Protein AF-A0A7Y2Q337-F1 (afdb_monomer)

pLDDT: mean 72.64, std 10.07, range [42.0, 89.38]

Sequence (115 aa):
APAAAVPREVAQLAVDDEPEEAAPALTATLVPPREGEVLPAGDVERSFEPDDDSDDEPEAEASVDAPVPPVVAPPLPVVRSRDDGVQRYGEAVVRQVLGATFVREEPYEPPTRFS

Mean predicted aligned error: 22.96 Å

Radius of gyration: 38.53 Å; Cα contacts (8 Å, |Δi|>4): 10; chains: 1; bounding box: 71×74×102 Å

Solvent-accessible surface area (backbone atoms only — not comparable to full-atom values): 8878 Å² total; per-residue (Å²): 140,84,81,84,84,80,79,79,82,76,85,70,77,86,78,84,80,77,75,82,85,75,77,83,75,87,74,81,76,77,74,78,84,58,91,86,66,77,76,57,76,89,78,51,86,74,94,67,83,85,72,91,77,72,87,79,65,77,79,71,76,71,77,74,91,64,86,76,79,84,81,82,73,79,81,75,81,81,82,71,72,54,96,82,76,61,78,64,80,61,48,72,56,52,31,56,77,68,69,54,77,87,82,79,82,79,81,86,76,76,81,82,73,87,127

Organism: NCBI:txid179095

Secondary structure (DSSP, 8-state):
---PPPPPP--------------------PPPPPTTPPPPGGGS--SSPPPTTTTSS--------PPPPP--PPPPP--PPPTT----TTHHHHHHHTT-----PPPPPPP----

Foldseek 3Di:
DDDDDDDDDDPDPDDPPDDDDDDDDPDPDDDPDDVPDDDPPVVDDDPDDDDPPPPPDDPPPPPPPDDDPDDDDDDDDDDDDDPVPDPPPCVVVVCVVVVNDCDDDDP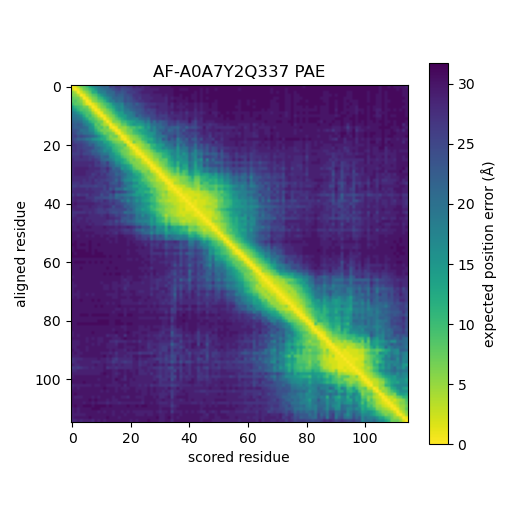DDDDPDDD

Stru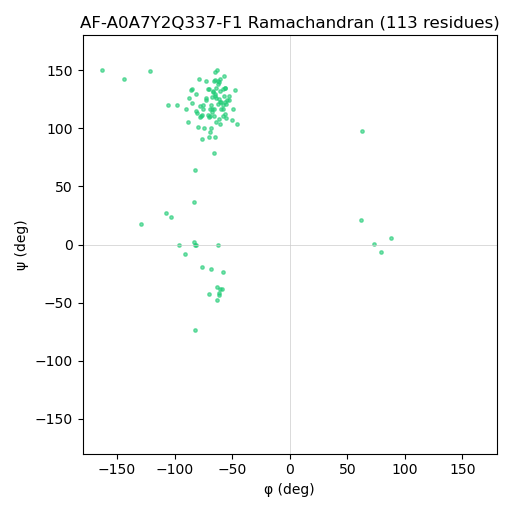cture (mmCIF, N/CA/C/O backbone):
data_AF-A0A7Y2Q337-F1
#
_entry.id   AF-A0A7Y2Q337-F1
#
loop_
_atom_site.group_PDB
_atom_site.id
_atom_site.type_symbol
_atom_site.label_atom_id
_atom_site.label_alt_id
_atom_site.label_comp_id
_atom_site.label_asym_id
_atom_site.label_entity_id
_atom_site.label_seq_id
_atom_site.pdbx_PDB_ins_code
_atom_site.Cartn_x
_atom_site.Cartn_y
_atom_site.Cartn_z
_atom_site.occupancy
_atom_site.B_iso_or_equiv
_atom_site.auth_seq_id
_atom_site.auth_comp_id
_atom_site.auth_asym_id
_atom_site.auth_atom_id
_atom_site.pdbx_PDB_model_num
ATOM 1 N N . ALA A 1 1 ? 44.883 -52.121 57.303 1.00 42.00 1 ALA A N 1
ATOM 2 C CA . ALA A 1 1 ? 43.987 -52.279 56.141 1.00 42.00 1 ALA A CA 1
ATOM 3 C C . ALA A 1 1 ? 44.771 -51.951 54.875 1.00 42.00 1 ALA A C 1
ATOM 5 O O . ALA A 1 1 ? 45.337 -50.862 54.854 1.00 42.00 1 ALA A O 1
ATOM 6 N N . PRO A 1 2 ? 44.880 -52.853 53.881 1.00 44.16 2 PRO A N 1
ATOM 7 C CA . PRO A 1 2 ? 45.506 -52.500 52.611 1.00 44.16 2 PRO A CA 1
ATOM 8 C C . PRO A 1 2 ? 44.600 -52.675 51.379 1.00 44.16 2 PRO A C 1
ATOM 10 O O . PRO A 1 2 ? 43.780 -53.584 51.309 1.00 44.16 2 PRO A O 1
ATOM 13 N N . ALA A 1 3 ? 44.887 -51.794 50.417 1.00 47.28 3 ALA A N 1
ATOM 14 C CA . ALA A 1 3 ? 44.750 -51.898 48.964 1.00 47.28 3 ALA A CA 1
ATOM 15 C C . ALA A 1 3 ? 43.344 -52.078 48.365 1.00 47.28 3 ALA A C 1
ATOM 17 O O . ALA A 1 3 ? 42.830 -53.182 48.205 1.00 47.28 3 ALA A O 1
ATOM 18 N N . ALA A 1 4 ? 42.782 -50.948 47.928 1.00 54.50 4 ALA A N 1
ATOM 19 C CA . ALA A 1 4 ? 41.700 -50.891 46.956 1.00 54.50 4 ALA A CA 1
ATOM 20 C C . ALA A 1 4 ? 42.155 -51.477 45.605 1.00 54.50 4 ALA A C 1
ATOM 22 O O . ALA A 1 4 ? 43.275 -51.237 45.154 1.00 54.50 4 ALA A O 1
ATOM 23 N N . ALA A 1 5 ? 41.272 -52.252 44.977 1.00 58.97 5 ALA A N 1
ATOM 24 C CA . ALA A 1 5 ? 41.473 -52.847 43.665 1.00 58.97 5 ALA A CA 1
ATOM 25 C C . ALA A 1 5 ? 41.579 -51.763 42.579 1.00 58.97 5 ALA A C 1
ATOM 27 O O . ALA A 1 5 ? 40.709 -50.901 42.476 1.00 58.97 5 ALA A O 1
ATOM 28 N N . VAL A 1 6 ? 42.624 -51.831 41.753 1.00 59.66 6 VAL A N 1
ATOM 29 C CA . VAL A 1 6 ? 42.745 -51.056 40.509 1.00 59.66 6 VAL A CA 1
ATOM 30 C C . VAL A 1 6 ? 41.833 -51.695 39.455 1.00 59.66 6 VAL A C 1
ATOM 32 O O . VAL A 1 6 ? 42.061 -52.858 39.104 1.00 59.66 6 VAL A O 1
ATOM 35 N N . PRO A 1 7 ? 40.791 -51.011 38.951 1.00 58.03 7 PRO A N 1
ATOM 36 C CA . PRO A 1 7 ? 40.020 -51.540 37.838 1.00 58.03 7 PRO A CA 1
ATOM 37 C C . PRO A 1 7 ? 40.859 -51.471 36.556 1.00 58.03 7 PRO A C 1
ATOM 39 O O . PRO A 1 7 ? 41.507 -50.468 36.271 1.00 58.03 7 PRO A O 1
ATOM 42 N N . ARG A 1 8 ? 40.853 -52.576 35.800 1.00 60.88 8 ARG A N 1
ATOM 43 C CA . ARG A 1 8 ? 41.466 -52.695 34.471 1.00 60.88 8 ARG A CA 1
ATOM 44 C C . ARG A 1 8 ? 40.922 -51.603 33.551 1.00 60.88 8 ARG A C 1
ATOM 46 O O . ARG A 1 8 ? 39.710 -51.531 33.355 1.00 60.88 8 ARG A O 1
ATOM 53 N N . GLU A 1 9 ? 41.821 -50.814 32.969 1.00 62.97 9 GLU A N 1
ATOM 54 C CA . GLU A 1 9 ? 41.495 -49.879 31.897 1.00 62.97 9 GLU A CA 1
ATOM 55 C C . GLU A 1 9 ? 40.887 -50.654 30.727 1.00 62.97 9 GLU A C 1
ATOM 57 O O . GLU A 1 9 ? 41.500 -51.549 30.140 1.00 62.97 9 GLU A O 1
ATOM 62 N N . VAL A 1 10 ? 39.627 -50.351 30.436 1.00 63.16 10 VAL A N 1
ATOM 63 C CA . VAL A 1 10 ? 38.946 -50.836 29.245 1.00 63.16 10 VAL A CA 1
ATOM 64 C C . VAL A 1 10 ? 39.592 -50.090 28.083 1.00 63.16 10 VAL A C 1
ATOM 66 O O . VAL A 1 10 ? 39.451 -48.875 27.997 1.00 63.16 10 VAL A O 1
ATOM 69 N N . ALA A 1 11 ? 40.337 -50.789 27.227 1.00 65.44 11 ALA A N 1
ATOM 70 C CA . ALA A 1 11 ? 40.866 -50.214 25.995 1.00 65.44 11 ALA A CA 1
ATOM 71 C C . ALA A 1 11 ? 39.681 -49.866 25.080 1.00 65.44 11 ALA A C 1
ATOM 73 O O . ALA A 1 11 ? 39.145 -50.721 24.374 1.00 65.44 11 ALA A O 1
ATOM 74 N N . GLN A 1 12 ? 39.214 -48.624 25.181 1.00 66.69 12 GLN A N 1
ATOM 75 C CA . GLN A 1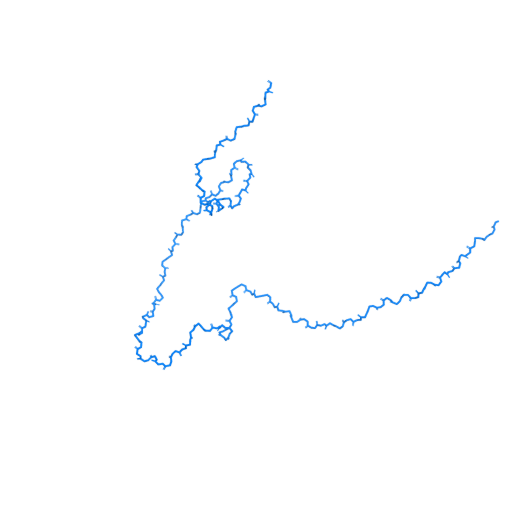 12 ? 38.182 -48.063 24.324 1.00 66.69 12 GLN A CA 1
ATOM 76 C C . GLN A 1 12 ? 38.817 -47.819 22.950 1.00 66.69 12 GLN A C 1
ATOM 78 O O . GLN A 1 12 ? 39.893 -47.234 22.856 1.00 66.69 12 GLN A O 1
ATOM 83 N N . LEU A 1 13 ? 38.194 -48.372 21.908 1.00 62.75 13 LEU A N 1
ATOM 84 C CA . LEU A 1 13 ? 38.635 -48.303 20.512 1.00 62.75 13 LEU A CA 1
ATOM 85 C C . LEU A 1 13 ? 38.991 -46.855 20.137 1.00 62.75 13 LEU A C 1
ATOM 87 O O . LEU A 1 13 ? 38.221 -45.951 20.448 1.00 62.75 13 LEU A O 1
ATOM 91 N N . ALA A 1 14 ? 40.141 -46.640 19.489 1.00 70.62 14 ALA A N 1
ATOM 92 C CA . ALA A 1 14 ? 40.548 -45.315 19.027 1.00 70.62 14 ALA A CA 1
ATOM 93 C C . ALA A 1 14 ? 39.511 -44.793 18.020 1.00 70.62 14 ALA A C 1
ATOM 95 O O . ALA A 1 14 ? 39.387 -45.334 16.922 1.00 70.62 14 ALA A O 1
ATOM 96 N N . VAL A 1 15 ? 38.725 -43.800 18.435 1.00 72.25 15 VAL A N 1
ATOM 97 C CA . VAL A 1 15 ? 37.797 -43.079 17.564 1.00 72.25 15 VAL A CA 1
ATOM 98 C C . VAL A 1 15 ? 38.643 -42.103 16.751 1.00 72.25 15 VAL A C 1
ATOM 100 O O . VAL A 1 15 ? 39.243 -41.192 17.314 1.00 72.25 15 VAL A O 1
ATOM 103 N N . ASP A 1 16 ? 38.759 -42.364 15.452 1.00 73.19 16 ASP A N 1
ATOM 104 C CA . ASP A 1 16 ? 39.350 -41.437 14.491 1.00 73.19 16 ASP A CA 1
ATOM 105 C C . ASP A 1 16 ? 38.287 -40.384 14.146 1.00 73.19 16 ASP A C 1
ATOM 107 O O . ASP A 1 16 ? 37.318 -40.673 13.445 1.00 73.19 16 ASP A O 1
ATOM 111 N N . ASP A 1 17 ? 38.422 -39.209 14.762 1.00 71.31 17 ASP A N 1
ATOM 112 C CA . ASP A 1 17 ? 37.497 -38.069 14.694 1.00 71.31 17 ASP A CA 1
ATOM 113 C C . ASP A 1 17 ? 38.034 -36.967 13.752 1.00 71.31 17 ASP A C 1
ATOM 115 O O . ASP A 1 17 ? 37.694 -35.795 13.919 1.00 71.31 17 ASP A O 1
ATOM 119 N N . GLU A 1 18 ? 38.911 -37.280 12.786 1.00 75.44 18 GLU A N 1
ATOM 120 C CA . GLU A 1 18 ? 39.385 -36.265 11.835 1.00 75.44 18 GLU A CA 1
ATOM 121 C C . GLU A 1 18 ? 38.340 -36.046 10.720 1.00 75.44 18 GLU A C 1
ATOM 123 O O . GLU A 1 18 ? 38.072 -36.957 9.931 1.00 75.44 18 GLU A O 1
ATOM 128 N N . PRO A 1 19 ? 37.689 -34.868 10.635 1.00 72.38 19 PRO A N 1
ATOM 129 C CA . PRO A 1 19 ? 36.750 -34.608 9.554 1.00 72.38 19 PRO A CA 1
ATOM 130 C C . PRO A 1 19 ? 37.514 -34.455 8.232 1.00 72.38 19 PRO A C 1
ATOM 132 O O . PRO A 1 19 ? 38.501 -33.727 8.166 1.00 72.38 19 PRO A O 1
ATOM 135 N N . GLU A 1 20 ? 37.036 -35.101 7.165 1.00 73.38 20 GLU A N 1
ATOM 136 C CA . GLU A 1 20 ? 37.599 -34.944 5.818 1.00 73.38 20 GLU A CA 1
ATOM 137 C C . GLU A 1 20 ? 37.604 -33.461 5.410 1.00 73.38 20 GLU A C 1
ATOM 139 O O . GLU A 1 20 ? 36.558 -32.804 5.395 1.00 73.38 20 GLU A O 1
ATOM 144 N N . GLU A 1 21 ? 38.786 -32.914 5.110 1.00 68.56 21 GLU A N 1
ATOM 145 C CA . GLU A 1 21 ? 38.943 -31.499 4.775 1.00 68.56 21 GLU A CA 1
ATOM 146 C C . GLU A 1 21 ? 38.303 -31.194 3.412 1.00 68.56 21 GLU A C 1
ATOM 148 O O . GLU A 1 21 ? 38.877 -31.418 2.343 1.00 68.56 21 GLU A O 1
ATOM 153 N N . ALA A 1 22 ? 37.068 -30.691 3.450 1.00 70.31 22 ALA A N 1
ATOM 154 C CA . ALA A 1 22 ? 36.336 -30.273 2.265 1.00 70.31 22 ALA A CA 1
ATOM 155 C C . ALA A 1 22 ? 37.029 -29.061 1.621 1.00 70.31 22 ALA A C 1
ATOM 157 O O . ALA A 1 22 ? 37.098 -27.980 2.209 1.00 70.31 22 ALA A O 1
ATOM 158 N N . ALA A 1 23 ? 37.517 -29.227 0.389 1.00 75.50 23 ALA A N 1
ATOM 159 C CA . ALA A 1 23 ? 38.101 -28.132 -0.377 1.00 75.50 23 ALA A CA 1
ATOM 160 C C . ALA A 1 23 ? 37.097 -26.964 -0.507 1.00 75.50 23 ALA A C 1
ATOM 162 O O . ALA A 1 23 ? 35.928 -27.198 -0.836 1.00 75.50 23 ALA A O 1
ATOM 163 N N . PRO A 1 24 ? 37.516 -25.702 -0.289 1.00 70.25 24 PRO A N 1
ATOM 164 C CA . PRO A 1 24 ? 36.605 -24.572 -0.379 1.00 70.25 24 PRO A CA 1
ATOM 165 C C . PRO A 1 24 ? 36.160 -24.379 -1.831 1.00 70.25 24 PRO A C 1
ATOM 167 O O . PRO A 1 24 ? 36.954 -24.034 -2.708 1.00 70.25 24 PRO A O 1
ATOM 170 N N . ALA A 1 25 ? 34.870 -24.585 -2.092 1.00 73.69 25 ALA A N 1
ATOM 171 C CA . ALA A 1 25 ? 34.268 -24.190 -3.355 1.00 73.69 25 ALA A CA 1
ATOM 172 C C . ALA A 1 25 ? 34.263 -22.656 -3.445 1.00 73.69 25 ALA A C 1
ATOM 174 O O . ALA A 1 25 ? 33.762 -21.974 -2.549 1.00 73.69 25 ALA A O 1
ATOM 175 N N . LEU A 1 26 ? 34.811 -22.104 -4.531 1.00 70.75 26 LEU A N 1
ATOM 176 C CA . LEU A 1 26 ? 34.738 -20.671 -4.813 1.00 70.75 26 LEU A CA 1
ATOM 177 C C . LEU A 1 26 ? 33.294 -20.313 -5.177 1.00 70.75 26 LEU A C 1
ATOM 179 O O . LEU A 1 26 ? 32.877 -20.418 -6.329 1.00 70.75 26 LEU A O 1
ATOM 183 N N . THR A 1 27 ? 32.511 -19.907 -4.184 1.00 69.38 27 THR A N 1
ATOM 184 C CA . THR A 1 27 ? 31.177 -19.355 -4.409 1.00 69.38 27 THR A CA 1
ATOM 185 C C . THR A 1 27 ? 31.316 -17.926 -4.919 1.00 69.38 27 THR A C 1
ATOM 187 O O . THR A 1 27 ? 31.736 -17.042 -4.172 1.00 69.38 27 THR A O 1
ATOM 190 N N . ALA A 1 28 ? 30.962 -17.690 -6.184 1.00 74.25 28 ALA A N 1
ATOM 191 C CA . ALA A 1 28 ? 30.792 -16.340 -6.704 1.00 74.25 28 ALA A CA 1
ATOM 192 C C . ALA A 1 28 ? 29.627 -15.676 -5.954 1.00 74.25 28 ALA A C 1
ATOM 194 O O . ALA A 1 28 ? 28.463 -16.026 -6.152 1.00 74.25 28 ALA A O 1
ATOM 195 N N . THR A 1 29 ? 29.937 -14.754 -5.047 1.00 70.31 29 THR A N 1
ATOM 196 C CA . THR A 1 29 ? 28.925 -13.981 -4.332 1.00 70.31 29 THR A CA 1
ATOM 197 C C . THR A 1 29 ? 28.335 -12.945 -5.280 1.00 70.31 29 THR A C 1
ATOM 199 O O . THR A 1 29 ? 28.928 -11.898 -5.535 1.00 70.31 29 THR A O 1
ATOM 202 N N . LEU A 1 30 ? 27.153 -13.243 -5.822 1.00 76.31 30 LEU A N 1
ATOM 203 C CA . LEU A 1 30 ? 26.347 -12.238 -6.506 1.00 76.31 30 LEU A CA 1
ATOM 204 C C . LEU A 1 30 ? 25.980 -11.147 -5.495 1.00 76.31 30 LEU A C 1
ATOM 206 O O . LEU A 1 30 ? 25.384 -11.418 -4.451 1.00 76.31 30 LEU A O 1
ATOM 210 N N . VAL A 1 31 ? 26.378 -9.913 -5.799 1.00 78.88 31 VAL A N 1
ATOM 211 C CA . VAL A 1 31 ? 25.960 -8.735 -5.039 1.00 78.88 31 VAL A CA 1
ATOM 212 C C . VAL A 1 31 ? 24.455 -8.551 -5.262 1.00 78.88 31 VAL A C 1
ATOM 214 O O . VAL A 1 31 ? 24.018 -8.598 -6.413 1.00 78.88 31 VAL A O 1
ATOM 217 N N . PRO A 1 32 ? 23.648 -8.362 -4.200 1.00 75.69 32 PRO A N 1
ATOM 218 C CA . PRO A 1 32 ? 22.232 -8.061 -4.356 1.00 75.69 32 PRO A CA 1
ATOM 219 C C . PRO A 1 32 ? 22.049 -6.808 -5.222 1.00 75.69 32 PRO A C 1
ATOM 221 O O . PRO A 1 32 ? 22.754 -5.821 -4.977 1.00 75.69 32 PRO A O 1
ATOM 224 N N . PRO A 1 33 ? 21.129 -6.825 -6.204 1.00 79.25 33 PRO A N 1
ATOM 225 C CA . PRO A 1 33 ? 20.896 -5.669 -7.060 1.00 79.25 33 PRO A CA 1
ATOM 226 C C . PRO A 1 33 ? 20.502 -4.473 -6.196 1.00 79.25 33 PRO A C 1
ATOM 228 O O . PRO A 1 33 ? 19.685 -4.599 -5.274 1.00 79.25 33 PRO A O 1
ATOM 231 N N . ARG A 1 34 ? 21.114 -3.318 -6.459 1.00 80.06 34 ARG A N 1
ATOM 232 C CA . ARG A 1 34 ? 20.768 -2.095 -5.731 1.00 80.06 34 ARG A CA 1
ATOM 233 C C . ARG A 1 34 ? 19.484 -1.517 -6.307 1.00 80.06 34 ARG A C 1
ATOM 235 O O . ARG A 1 34 ? 19.260 -1.532 -7.513 1.00 80.06 34 ARG A O 1
ATOM 242 N N . GLU A 1 35 ? 18.642 -0.981 -5.435 1.00 81.56 35 GLU A N 1
ATOM 243 C CA . GLU A 1 35 ? 17.421 -0.307 -5.863 1.00 81.56 35 GLU A CA 1
ATOM 244 C C . GLU A 1 35 ? 17.786 0.892 -6.759 1.00 81.56 35 GLU A C 1
ATOM 246 O O . GLU A 1 35 ? 18.578 1.751 -6.367 1.00 81.56 35 GLU A O 1
ATOM 251 N N . GLY A 1 36 ? 17.259 0.910 -7.989 1.00 83.19 36 GLY A N 1
ATOM 252 C CA . GLY A 1 36 ? 17.565 1.931 -9.001 1.00 83.19 36 GLY A CA 1
ATOM 253 C C . GLY A 1 36 ? 18.786 1.651 -9.888 1.00 83.19 36 GLY A C 1
ATOM 254 O O . GLY A 1 36 ? 19.156 2.510 -10.687 1.00 83.19 36 GLY A O 1
ATOM 255 N N . GLU A 1 37 ? 19.416 0.480 -9.781 1.00 87.81 37 GLU A N 1
ATOM 256 C CA . GLU A 1 37 ? 20.464 0.056 -10.711 1.00 87.81 37 GLU A CA 1
ATOM 257 C C . GLU A 1 37 ? 19.866 -0.226 -12.098 1.00 87.81 37 GLU A C 1
ATOM 259 O O . GLU A 1 37 ? 19.011 -1.095 -12.265 1.00 87.81 37 GLU A O 1
ATOM 264 N N . VAL A 1 38 ? 20.285 0.556 -13.094 1.00 86.44 38 VAL A N 1
ATOM 265 C CA . VAL A 1 38 ? 19.785 0.449 -14.469 1.00 86.44 38 VAL A CA 1
ATOM 266 C C . VAL A 1 38 ? 20.616 -0.587 -15.220 1.00 86.44 38 VAL A C 1
ATOM 268 O O . VAL A 1 38 ? 21.841 -0.475 -15.274 1.00 86.44 38 VAL A O 1
ATOM 271 N N . LEU A 1 39 ? 19.945 -1.580 -15.813 1.00 87.00 39 LEU A N 1
ATOM 272 C CA . LEU A 1 39 ? 20.588 -2.581 -16.665 1.00 87.00 39 LEU A CA 1
ATOM 273 C C . LEU A 1 39 ? 21.251 -1.910 -17.879 1.00 87.00 39 LEU A C 1
ATOM 275 O O . LEU A 1 39 ? 20.699 -0.951 -18.431 1.00 87.00 39 LEU A O 1
ATOM 279 N N . PRO A 1 40 ? 22.427 -2.388 -18.321 1.00 87.38 40 PRO A N 1
ATOM 280 C CA . PRO A 1 40 ? 23.048 -1.869 -19.529 1.00 87.38 40 PRO A CA 1
ATOM 281 C C . PRO A 1 40 ? 22.144 -2.148 -20.736 1.00 87.38 40 PRO A C 1
ATOM 283 O O . PRO A 1 40 ? 21.424 -3.140 -20.778 1.00 87.38 40 PRO A O 1
ATOM 286 N N . ALA A 1 41 ? 22.204 -1.284 -21.751 1.00 84.38 41 ALA A N 1
ATOM 287 C CA . ALA A 1 41 ? 21.275 -1.328 -22.885 1.00 84.38 41 ALA A CA 1
ATOM 288 C C . ALA A 1 41 ? 21.269 -2.661 -23.662 1.00 84.38 41 ALA A C 1
ATOM 290 O O . ALA A 1 41 ? 20.282 -2.970 -24.315 1.00 84.38 41 ALA A O 1
ATOM 291 N N . GLY A 1 42 ? 22.354 -3.442 -23.597 1.00 87.75 42 GLY A N 1
ATOM 292 C CA . GLY A 1 42 ? 22.430 -4.770 -24.217 1.00 87.75 42 GLY A CA 1
ATOM 293 C C . GLY A 1 42 ? 21.680 -5.870 -23.458 1.00 87.75 42 GLY A C 1
ATOM 294 O O . GLY A 1 42 ? 21.351 -6.885 -24.059 1.00 87.75 42 GLY A O 1
ATOM 295 N N . ASP A 1 43 ? 21.381 -5.652 -22.176 1.00 88.69 43 ASP A N 1
ATOM 296 C CA . ASP A 1 43 ? 20.683 -6.613 -21.312 1.00 88.69 43 ASP A CA 1
ATOM 297 C C . ASP A 1 43 ? 19.167 -6.335 -21.242 1.00 88.69 43 ASP A C 1
ATOM 299 O O . ASP A 1 43 ? 18.431 -7.043 -20.554 1.00 88.69 43 ASP A O 1
ATOM 303 N N . VAL A 1 44 ? 18.687 -5.299 -21.939 1.00 89.38 44 VAL A N 1
ATOM 304 C CA . VAL A 1 44 ? 17.268 -4.929 -22.016 1.00 89.38 44 VAL A CA 1
ATOM 305 C C . VAL A 1 44 ? 16.725 -5.322 -23.388 1.00 89.38 44 VAL A C 1
ATOM 307 O O . VAL A 1 44 ? 17.195 -4.827 -24.411 1.00 89.38 44 VAL A O 1
ATOM 310 N N . GLU A 1 45 ? 15.712 -6.193 -23.422 1.00 86.25 45 GLU A N 1
ATOM 311 C CA . GLU A 1 45 ? 15.010 -6.523 -24.667 1.00 86.25 45 GLU A CA 1
ATOM 312 C C . GLU A 1 45 ? 14.293 -5.295 -25.236 1.00 86.25 45 GLU A C 1
ATOM 314 O O . GLU A 1 45 ? 13.611 -4.547 -24.530 1.00 86.25 45 GLU A O 1
ATOM 319 N N . ARG A 1 46 ? 14.446 -5.093 -26.545 1.00 83.19 46 ARG A N 1
ATOM 320 C CA . ARG A 1 46 ? 13.826 -3.982 -27.263 1.00 83.19 46 ARG A CA 1
ATOM 321 C C . ARG A 1 46 ? 12.376 -4.326 -27.582 1.00 83.19 46 ARG A C 1
ATOM 323 O O . ARG A 1 46 ? 12.107 -5.366 -28.169 1.00 83.19 46 ARG A O 1
ATOM 330 N N . SER A 1 47 ? 11.454 -3.424 -27.257 1.00 84.25 47 SER A N 1
ATOM 331 C CA . SER A 1 47 ? 10.018 -3.659 -27.458 1.00 84.25 47 SER A CA 1
ATOM 332 C C . SER A 1 47 ? 9.577 -3.718 -28.926 1.00 84.25 47 SER A C 1
ATOM 334 O O . SER A 1 47 ? 8.512 -4.259 -29.200 1.00 84.25 47 SER A O 1
ATOM 336 N N . PHE A 1 48 ? 10.357 -3.153 -29.855 1.00 80.00 48 PHE A N 1
ATOM 337 C CA . PHE A 1 48 ? 10.030 -3.087 -31.282 1.00 80.00 48 PHE A CA 1
ATOM 338 C C . PHE A 1 48 ? 11.294 -3.253 -32.131 1.00 80.00 48 PHE A C 1
ATOM 340 O O . PHE A 1 48 ? 12.356 -2.735 -31.765 1.00 80.00 48 PHE A O 1
ATOM 347 N N . GLU A 1 49 ? 11.177 -3.958 -33.256 1.00 78.56 49 GLU A N 1
ATOM 348 C CA . GLU A 1 49 ? 12.214 -3.968 -34.288 1.00 78.56 49 GLU A CA 1
ATOM 349 C C . GLU A 1 49 ? 12.207 -2.623 -35.034 1.00 78.56 49 GLU A C 1
ATOM 351 O O . GLU A 1 49 ? 11.137 -2.052 -35.243 1.00 78.56 49 GLU A O 1
ATOM 356 N N . PRO A 1 50 ? 13.379 -2.063 -35.378 1.00 71.38 50 PRO A N 1
ATOM 357 C CA . PRO A 1 50 ? 13.433 -0.881 -36.228 1.00 71.38 50 PRO A CA 1
ATOM 358 C C . PRO A 1 50 ? 12.978 -1.251 -37.649 1.00 71.38 50 PRO A C 1
ATOM 360 O O . PRO A 1 50 ? 13.602 -2.105 -38.277 1.00 71.38 50 PRO A O 1
ATOM 363 N N . ASP A 1 51 ? 11.914 -0.612 -38.141 1.00 73.56 51 ASP A N 1
ATOM 364 C CA . ASP A 1 51 ? 11.461 -0.741 -39.532 1.00 73.56 51 ASP A CA 1
ATOM 365 C C . ASP A 1 51 ? 12.426 -0.001 -40.479 1.00 73.56 51 ASP A C 1
ATOM 367 O O . ASP A 1 51 ? 12.692 1.193 -40.320 1.00 73.56 51 ASP A O 1
ATOM 371 N N . ASP A 1 52 ? 12.959 -0.715 -41.475 1.00 66.88 52 ASP A N 1
ATOM 372 C CA . ASP A 1 52 ? 13.943 -0.212 -42.457 1.00 66.88 52 ASP A CA 1
ATOM 373 C C . ASP A 1 52 ? 13.287 0.578 -43.620 1.00 66.88 52 ASP A C 1
ATOM 375 O O . ASP A 1 52 ? 13.979 1.101 -44.486 1.00 66.88 52 ASP A O 1
ATOM 379 N N . ASP A 1 53 ? 11.951 0.710 -43.631 1.00 62.22 53 ASP A N 1
ATOM 380 C CA . ASP A 1 53 ? 11.159 1.359 -44.699 1.00 62.22 53 ASP A CA 1
ATOM 381 C C . ASP A 1 53 ? 10.584 2.744 -44.288 1.00 62.22 53 ASP A C 1
ATOM 383 O O . ASP A 1 53 ? 9.555 3.199 -44.791 1.00 62.22 53 ASP A O 1
ATOM 387 N N . SER A 1 54 ? 11.248 3.438 -43.359 1.00 57.16 54 SER A N 1
ATOM 388 C CA . SER A 1 54 ? 10.739 4.632 -42.653 1.00 57.16 54 SER A CA 1
ATOM 389 C C . SER A 1 54 ? 10.890 5.979 -43.399 1.00 57.16 54 SER A C 1
ATOM 391 O O . SER A 1 54 ? 11.154 6.996 -42.760 1.00 57.16 54 SER A O 1
ATOM 393 N N . ASP A 1 55 ? 10.742 6.028 -44.727 1.00 60.59 55 ASP A N 1
ATOM 394 C CA . ASP A 1 55 ? 10.820 7.299 -45.488 1.00 60.59 55 ASP A CA 1
ATOM 395 C C . ASP A 1 55 ? 9.449 8.002 -45.675 1.00 60.59 55 ASP A C 1
ATOM 397 O O . ASP A 1 55 ? 9.405 9.148 -46.121 1.00 60.59 55 ASP A O 1
ATOM 401 N N . ASP A 1 56 ? 8.329 7.359 -45.313 1.00 59.09 56 ASP A N 1
ATOM 402 C CA . ASP A 1 56 ? 6.957 7.859 -45.567 1.00 59.09 56 ASP A CA 1
ATOM 403 C C . ASP A 1 56 ? 6.038 7.868 -44.319 1.00 59.09 56 ASP A C 1
ATOM 405 O O . ASP A 1 56 ? 4.812 7.959 -44.433 1.00 59.09 56 ASP A O 1
ATOM 409 N N . GLU A 1 57 ? 6.593 7.795 -43.105 1.00 62.81 57 GLU A N 1
ATOM 410 C CA . GLU A 1 57 ? 5.803 8.038 -41.891 1.00 62.81 57 GLU A CA 1
ATOM 411 C C . GLU A 1 57 ? 5.760 9.541 -41.576 1.00 62.81 57 GLU A C 1
ATOM 413 O O . GLU A 1 57 ? 6.801 10.201 -41.601 1.00 62.81 57 GLU A O 1
ATOM 418 N N . PRO A 1 58 ? 4.585 10.129 -41.265 1.00 59.34 58 PRO A N 1
ATOM 419 C CA . PRO A 1 58 ? 4.563 11.490 -40.751 1.00 59.34 58 PRO A CA 1
ATOM 420 C C . PRO A 1 58 ? 5.381 11.499 -39.462 1.00 59.34 58 PRO A C 1
ATOM 422 O O . PRO A 1 58 ? 5.054 10.735 -38.553 1.00 59.34 58 PRO A O 1
ATOM 425 N N . GLU A 1 59 ? 6.421 12.341 -39.381 1.00 63.56 59 GLU A N 1
ATOM 426 C CA . GLU A 1 59 ? 7.178 12.559 -38.148 1.00 63.56 59 GLU A CA 1
ATOM 427 C C . GLU A 1 59 ? 6.182 12.751 -37.007 1.00 63.56 59 GLU A C 1
ATOM 429 O O . GLU A 1 59 ? 5.512 13.783 -36.906 1.00 63.56 59 GLU A O 1
ATOM 434 N N . ALA A 1 60 ? 6.024 11.710 -36.186 1.00 61.75 60 ALA A N 1
ATOM 435 C CA . ALA A 1 60 ? 5.187 11.767 -35.010 1.00 61.75 60 ALA A CA 1
ATOM 436 C C . ALA A 1 60 ? 5.754 12.913 -34.186 1.00 61.75 60 ALA A C 1
ATOM 438 O O . ALA A 1 60 ? 6.901 12.820 -33.749 1.00 61.75 60 ALA A O 1
ATOM 439 N N . GLU A 1 61 ? 5.003 14.015 -34.076 1.00 63.03 61 GLU A N 1
ATOM 440 C CA . GLU A 1 61 ? 5.487 15.233 -33.439 1.00 63.03 61 GLU A CA 1
ATOM 441 C C . GLU A 1 61 ? 6.073 14.849 -32.086 1.00 63.03 61 GLU A C 1
ATOM 443 O O . GLU A 1 61 ? 5.349 14.435 -31.173 1.00 63.03 61 GLU A O 1
ATOM 448 N N . ALA A 1 62 ? 7.407 14.886 -32.007 1.00 65.31 62 ALA A N 1
ATOM 449 C CA . ALA A 1 62 ? 8.133 14.488 -30.823 1.00 65.31 62 ALA A CA 1
ATOM 450 C C . ALA A 1 62 ? 7.570 15.345 -29.701 1.00 65.31 62 ALA A C 1
ATOM 452 O O . ALA A 1 62 ? 7.684 16.572 -29.742 1.00 65.31 62 ALA A O 1
ATOM 453 N N . SER A 1 63 ? 6.869 14.701 -28.766 1.00 65.44 63 SER A N 1
ATOM 454 C CA . SER A 1 63 ? 6.192 15.401 -27.686 1.00 65.44 63 SER A CA 1
ATOM 455 C C . SER A 1 63 ? 7.239 16.243 -26.978 1.00 65.44 63 SER A C 1
ATOM 457 O O . SER A 1 63 ? 8.159 15.713 -26.358 1.00 65.44 63 SER A O 1
ATOM 459 N N . VAL A 1 64 ? 7.145 17.559 -27.168 1.00 72.62 64 VAL A N 1
ATOM 460 C CA . VAL A 1 64 ? 8.068 18.518 -26.576 1.00 72.62 64 VAL A CA 1
ATOM 461 C C . VAL A 1 64 ? 7.982 18.302 -25.074 1.00 72.62 64 VAL A C 1
ATOM 463 O O . VAL A 1 64 ? 6.891 18.410 -24.511 1.00 72.62 64 VAL A O 1
ATOM 466 N N . ASP A 1 65 ? 9.112 17.961 -24.452 1.00 72.19 65 ASP A N 1
ATOM 467 C CA . ASP A 1 65 ? 9.243 17.772 -23.007 1.00 72.19 65 ASP A CA 1
ATOM 468 C C . ASP A 1 65 ? 9.015 19.118 -22.308 1.00 72.19 65 ASP A C 1
ATOM 470 O O . ASP A 1 65 ? 9.931 19.880 -21.994 1.00 72.19 65 ASP A O 1
ATOM 474 N N . ALA A 1 66 ? 7.743 19.482 -22.189 1.00 80.94 66 ALA A N 1
ATOM 475 C CA . ALA A 1 66 ? 7.296 20.655 -21.479 1.00 80.94 66 ALA A CA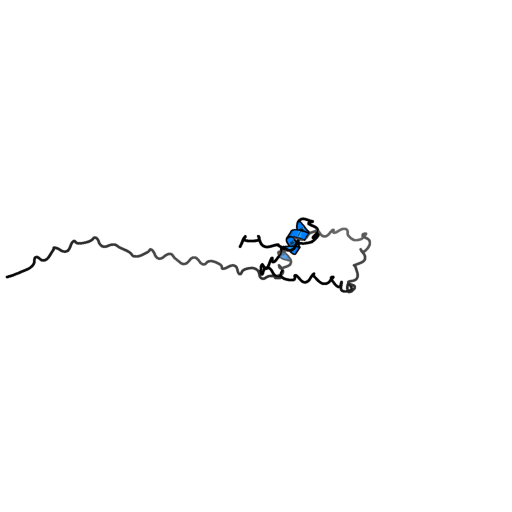 1
ATOM 476 C C . ALA A 1 66 ? 7.169 20.279 -19.998 1.00 80.94 66 ALA A C 1
ATOM 478 O O . ALA A 1 66 ? 6.567 19.251 -19.676 1.00 80.94 66 ALA A O 1
ATOM 479 N N . PRO A 1 67 ? 7.686 21.109 -19.075 1.00 82.56 67 PRO A N 1
ATOM 480 C CA . PRO A 1 67 ? 7.612 20.809 -17.655 1.00 82.56 67 PRO A CA 1
ATOM 481 C C . PRO A 1 67 ? 6.147 20.685 -17.224 1.00 82.56 67 PRO A C 1
ATOM 483 O O . PRO A 1 67 ? 5.378 21.648 -17.284 1.00 82.56 67 PRO A O 1
ATOM 486 N N . VAL A 1 68 ? 5.766 19.486 -16.780 1.00 82.62 68 VAL A N 1
ATOM 487 C CA . VAL A 1 68 ? 4.427 19.212 -16.254 1.00 82.62 68 VAL A CA 1
ATOM 488 C C . VAL A 1 68 ? 4.235 20.024 -14.967 1.00 82.62 68 VAL A C 1
ATOM 490 O O . VAL A 1 68 ? 5.082 19.951 -14.070 1.00 82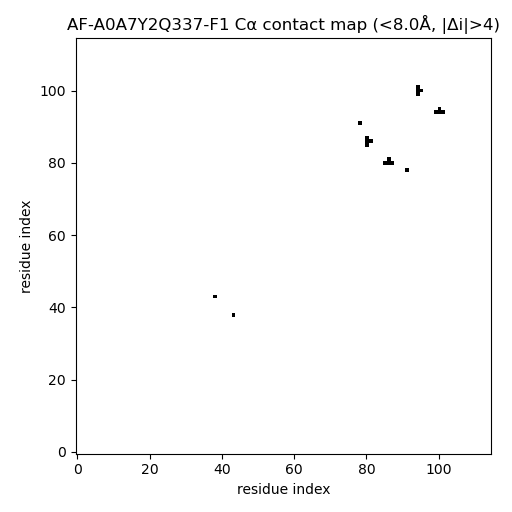.62 68 VAL A O 1
ATOM 493 N N . PRO A 1 69 ? 3.147 20.809 -14.837 1.00 85.25 69 PRO A N 1
ATOM 494 C CA . PRO A 1 69 ? 2.897 21.565 -13.620 1.00 85.25 69 PRO A CA 1
ATOM 495 C C . PRO A 1 69 ? 2.729 20.611 -12.426 1.00 85.25 69 PRO A C 1
ATOM 497 O O . PRO A 1 69 ? 2.079 19.569 -12.558 1.00 85.25 69 PRO A O 1
ATOM 500 N N . PRO A 1 70 ? 3.280 20.948 -11.247 1.00 81.81 70 PRO A N 1
ATOM 501 C CA . PRO A 1 70 ? 3.188 20.079 -10.085 1.00 81.81 70 PRO A CA 1
ATOM 502 C C . PRO A 1 70 ? 1.730 19.928 -9.640 1.00 81.81 70 PRO A C 1
ATOM 504 O O . PRO A 1 70 ? 1.037 20.911 -9.367 1.00 81.81 70 PRO A O 1
ATOM 507 N N . VAL A 1 71 ? 1.273 18.681 -9.528 1.00 86.06 71 VAL A N 1
ATOM 508 C CA . VAL A 1 71 ? -0.034 18.352 -8.953 1.00 86.06 71 VAL A CA 1
ATOM 509 C C . VAL A 1 71 ? 0.094 18.358 -7.431 1.00 86.06 71 VAL A C 1
ATOM 511 O O . VAL A 1 71 ? 0.805 17.538 -6.853 1.00 86.06 71 VAL A O 1
ATOM 514 N N . VAL A 1 72 ? -0.601 19.282 -6.764 1.00 85.69 72 VAL A N 1
ATOM 515 C CA . VAL A 1 72 ? -0.687 19.295 -5.298 1.00 85.69 72 VAL A CA 1
ATOM 516 C C . VAL A 1 72 ? -1.692 18.230 -4.865 1.00 85.69 72 VAL A C 1
ATOM 518 O O . VAL A 1 72 ? -2.895 18.374 -5.086 1.00 85.69 72 VAL A O 1
ATOM 521 N N . ALA A 1 73 ? -1.200 17.153 -4.252 1.00 81.69 73 ALA A N 1
ATOM 522 C CA . ALA A 1 73 ? -2.061 16.134 -3.667 1.00 81.69 73 ALA A CA 1
ATOM 523 C C . ALA A 1 73 ? -2.876 16.718 -2.491 1.00 81.69 73 ALA A C 1
ATOM 525 O O . ALA A 1 73 ? -2.338 17.508 -1.706 1.00 81.69 73 ALA A O 1
ATOM 526 N N . PRO A 1 74 ? -4.153 16.326 -2.325 1.00 81.81 74 PRO A N 1
ATOM 527 C CA . PRO A 1 74 ? -4.932 16.681 -1.145 1.00 81.81 74 PRO A CA 1
ATOM 528 C C . PRO A 1 74 ? -4.245 16.201 0.145 1.00 81.81 74 PRO A C 1
ATOM 530 O O . PRO A 1 74 ? -3.639 15.125 0.149 1.00 81.81 74 PRO A O 1
ATOM 533 N N . PRO A 1 75 ? -4.345 16.957 1.254 1.00 77.50 75 PRO A N 1
ATOM 534 C CA . PRO A 1 75 ? -3.748 16.558 2.520 1.00 77.50 75 PRO A CA 1
ATOM 535 C C . PRO A 1 75 ? -4.346 15.233 2.997 1.00 77.50 75 PRO A C 1
ATOM 537 O O . PRO A 1 75 ? -5.567 15.059 3.020 1.00 77.50 75 PRO A O 1
ATOM 540 N N . LEU A 1 76 ? -3.476 14.302 3.397 1.00 77.00 76 LEU A N 1
ATOM 541 C CA . LEU A 1 76 ? -3.910 13.031 3.964 1.00 77.00 76 LEU A CA 1
ATOM 542 C C . LEU A 1 76 ? -4.688 13.281 5.265 1.00 77.00 76 LEU A C 1
ATOM 544 O O . LEU A 1 76 ? -4.300 14.144 6.061 1.00 77.00 76 LEU A O 1
ATOM 548 N N . PRO A 1 77 ? -5.775 12.531 5.512 1.00 67.81 77 PRO A N 1
ATOM 549 C CA . PRO A 1 77 ? -6.522 12.658 6.750 1.00 67.81 77 PRO A CA 1
ATOM 550 C C . PRO A 1 77 ? -5.616 12.309 7.933 1.00 67.81 77 PRO A C 1
ATOM 552 O O . PRO A 1 77 ? -5.014 11.237 7.989 1.00 67.81 77 PRO A O 1
ATOM 555 N N . VAL A 1 78 ? -5.523 13.230 8.894 1.00 69.69 78 VAL A N 1
ATOM 556 C CA . VAL A 1 78 ? -4.784 13.008 10.139 1.00 69.69 78 VAL A CA 1
ATOM 557 C C . VAL A 1 78 ? -5.504 11.913 10.921 1.00 69.69 78 VAL A C 1
ATOM 559 O O . VAL A 1 78 ? -6.615 12.120 11.412 1.00 69.69 78 VAL A O 1
ATOM 562 N N . VAL A 1 79 ? -4.874 10.744 11.032 1.00 63.00 79 VAL A N 1
ATOM 563 C CA . VAL A 1 79 ? -5.370 9.644 11.861 1.00 63.00 79 VAL A CA 1
ATOM 564 C C . VAL A 1 79 ? -5.234 10.078 13.316 1.00 63.00 79 VAL A C 1
ATOM 566 O O . VAL A 1 79 ? -4.146 10.056 13.887 1.00 63.00 79 VAL A O 1
ATOM 569 N N . ARG A 1 80 ? -6.336 10.529 13.918 1.00 60.81 80 ARG A N 1
ATOM 570 C CA . ARG A 1 80 ? -6.391 10.707 15.368 1.00 60.81 80 ARG A CA 1
ATOM 571 C C . ARG A 1 80 ? -6.521 9.326 15.987 1.00 60.81 80 ARG A C 1
ATOM 573 O O . ARG A 1 80 ? -7.487 8.621 15.702 1.00 60.81 80 ARG A O 1
ATOM 580 N N . SER A 1 81 ? -5.551 8.950 16.815 1.00 56.50 81 SER A N 1
ATOM 581 C CA . SER A 1 81 ? -5.714 7.827 17.732 1.00 56.50 81 SER A CA 1
ATOM 582 C C . SER A 1 81 ? -6.986 8.066 18.536 1.00 56.50 81 SER A C 1
ATOM 584 O O . SER A 1 81 ? -7.159 9.138 19.117 1.00 56.50 81 SER A O 1
ATOM 586 N N . ARG A 1 82 ? -7.902 7.102 18.503 1.00 61.56 82 ARG A N 1
ATOM 587 C CA . ARG A 1 82 ? -9.096 7.120 19.342 1.00 61.56 82 ARG A CA 1
ATOM 588 C C . ARG A 1 82 ? -8.650 7.017 20.809 1.00 61.56 82 ARG A C 1
ATOM 590 O O . ARG A 1 82 ? -7.615 6.419 21.109 1.00 61.56 82 ARG A O 1
ATOM 597 N N . ASP A 1 83 ? -9.413 7.626 21.715 1.00 59.88 83 ASP A N 1
ATOM 598 C CA . ASP A 1 83 ? -9.109 7.700 23.155 1.00 59.88 83 ASP A CA 1
ATOM 599 C C . ASP A 1 83 ? -9.057 6.323 23.864 1.00 59.88 83 ASP A C 1
ATOM 601 O O . ASP A 1 83 ? -8.795 6.249 25.061 1.00 59.88 83 ASP A O 1
ATOM 605 N N . ASP A 1 84 ? -9.286 5.219 23.141 1.00 67.44 84 ASP A N 1
ATOM 606 C CA . ASP A 1 84 ?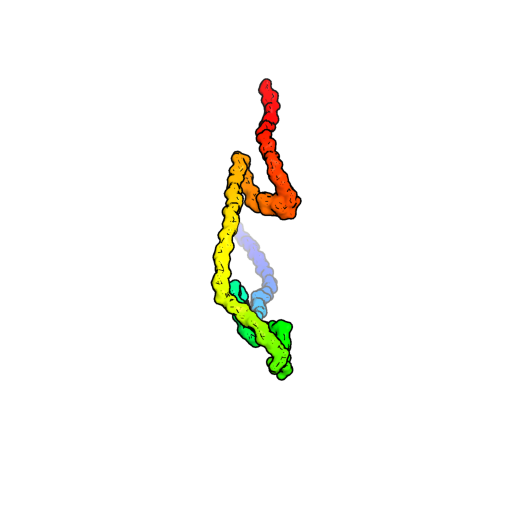 -9.207 3.836 23.625 1.00 67.44 84 ASP A CA 1
ATOM 607 C C . ASP A 1 84 ? -7.774 3.269 23.634 1.00 67.44 84 ASP A C 1
ATOM 609 O O . ASP A 1 84 ? -7.560 2.127 24.044 1.00 67.44 84 ASP A O 1
ATOM 613 N N . GLY A 1 85 ? -6.776 4.051 23.204 1.00 64.69 85 GLY A N 1
ATOM 614 C CA . GLY A 1 85 ? -5.359 3.671 23.244 1.00 64.69 85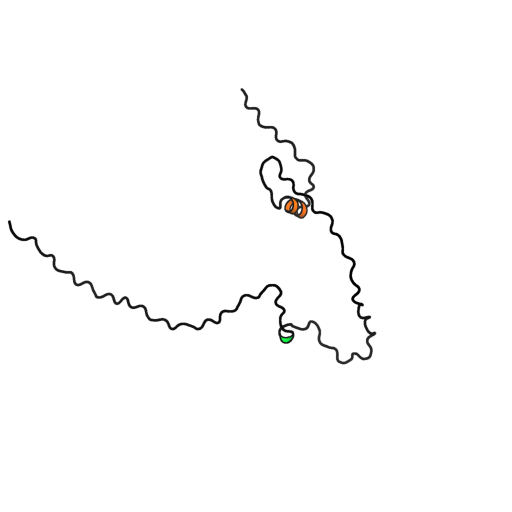 GLY A CA 1
ATOM 615 C C . GLY A 1 85 ? -4.961 2.618 22.205 1.00 64.69 85 GLY A C 1
ATOM 616 O O . GLY A 1 85 ? -3.788 2.241 22.129 1.00 64.69 85 GLY A O 1
ATOM 617 N N . VAL A 1 86 ? -5.903 2.163 21.372 1.00 66.38 86 VAL A N 1
ATOM 618 C CA . VAL A 1 86 ? -5.642 1.185 20.318 1.00 66.38 86 VAL A CA 1
ATOM 619 C C . VAL A 1 86 ? -5.211 1.926 19.056 1.00 66.38 86 VAL A C 1
ATOM 621 O O . VAL A 1 86 ? -6.010 2.531 18.344 1.00 66.38 86 VAL A O 1
ATOM 624 N N . GLN A 1 87 ? -3.918 1.861 18.750 1.00 64.94 87 GLN A N 1
ATOM 625 C CA . GLN A 1 87 ? -3.371 2.417 17.515 1.00 64.94 87 GLN A CA 1
ATOM 626 C C . GLN A 1 87 ? -3.716 1.491 16.345 1.00 64.94 87 GLN A C 1
ATOM 628 O O . GLN A 1 87 ? -2.995 0.544 16.035 1.00 64.94 87 GLN A O 1
ATOM 633 N N . ARG A 1 88 ? -4.855 1.739 15.696 1.00 73.44 88 ARG A N 1
ATOM 634 C CA . ARG A 1 88 ? -5.307 0.970 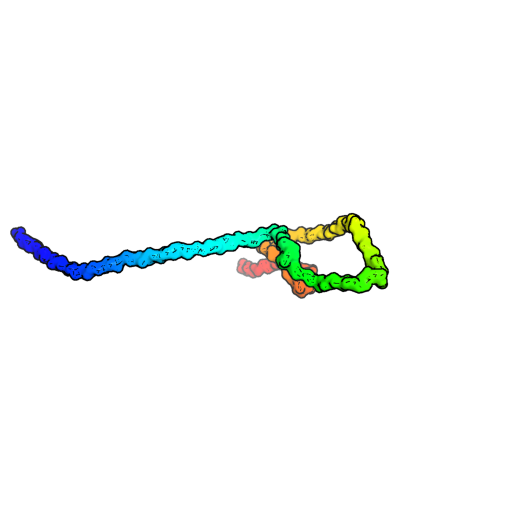14.528 1.00 73.44 88 ARG A CA 1
ATOM 635 C C . ARG A 1 88 ? -4.646 1.468 13.243 1.00 73.44 88 ARG A C 1
ATOM 637 O O . ARG A 1 88 ? -5.297 1.993 12.338 1.00 73.44 88 ARG A O 1
ATOM 644 N N . TYR A 1 89 ? -3.322 1.315 13.179 1.00 74.44 89 TYR A N 1
ATOM 645 C CA . TYR A 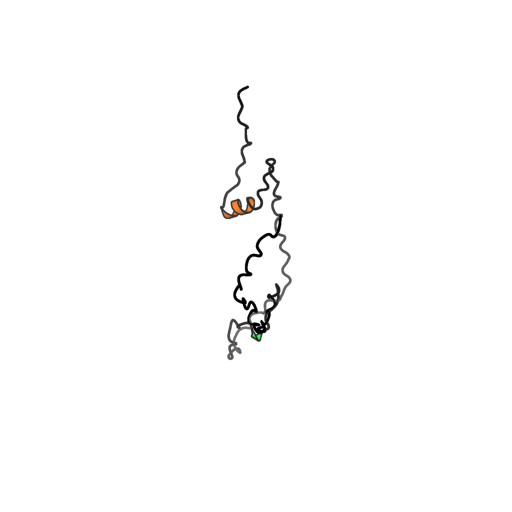1 89 ? -2.538 1.601 11.979 1.00 74.44 89 TYR A CA 1
ATOM 646 C C . TYR A 1 89 ? -3.128 0.861 10.771 1.00 74.44 89 TYR A C 1
ATOM 648 O O . TYR A 1 89 ? -3.366 -0.341 10.821 1.00 74.44 89 TYR A O 1
ATOM 656 N N . GLY A 1 90 ? -3.398 1.591 9.690 1.00 79.12 90 GLY A N 1
ATOM 657 C CA . GLY A 1 90 ? -3.918 1.018 8.447 1.00 79.12 90 GLY A CA 1
ATOM 658 C C . GLY A 1 90 ? -5.420 0.719 8.426 1.00 79.12 90 GLY A C 1
ATOM 659 O O . GLY A 1 90 ? -5.941 0.443 7.350 1.00 79.12 90 GLY A O 1
ATOM 660 N N . GLU A 1 91 ? -6.165 0.847 9.530 1.00 77.31 91 GLU A N 1
ATOM 661 C CA . GLU A 1 91 ? -7.616 0.594 9.512 1.00 77.31 91 GLU A CA 1
ATOM 662 C C . GLU A 1 91 ? -8.352 1.537 8.552 1.00 77.31 91 GLU A C 1
ATOM 664 O O . GLU A 1 91 ? -9.261 1.112 7.844 1.00 77.31 91 GLU A O 1
ATOM 669 N N . ALA A 1 92 ? -7.938 2.804 8.473 1.00 73.75 92 ALA A N 1
ATOM 670 C CA . ALA A 1 92 ? -8.502 3.750 7.512 1.00 73.75 92 ALA A CA 1
ATOM 671 C C . ALA A 1 92 ? -8.319 3.270 6.058 1.00 73.75 92 ALA A C 1
ATOM 673 O O . ALA A 1 92 ? -9.234 3.397 5.248 1.00 73.75 92 ALA A O 1
ATOM 674 N N . VAL A 1 93 ? -7.170 2.655 5.752 1.00 81.88 93 VAL A N 1
ATOM 675 C CA . VAL A 1 93 ? -6.878 2.060 4.439 1.00 81.88 93 VAL A CA 1
ATOM 676 C C . VAL A 1 93 ? -7.735 0.816 4.217 1.00 81.88 93 VAL A C 1
ATOM 678 O O . VAL A 1 93 ? -8.325 0.665 3.153 1.00 81.88 93 VAL A O 1
ATOM 681 N N . VAL A 1 94 ? -7.880 -0.041 5.229 1.00 83.50 94 VAL A N 1
ATOM 682 C CA . VAL A 1 94 ? -8.741 -1.233 5.160 1.00 83.50 94 VAL A CA 1
ATOM 683 C C . VAL A 1 94 ? -10.204 -0.843 4.921 1.00 83.50 94 VAL A C 1
ATOM 685 O O . VAL A 1 94 ? -10.854 -1.422 4.055 1.00 83.50 94 VAL A O 1
ATOM 688 N N . ARG A 1 95 ? -10.720 0.180 5.614 1.00 82.31 95 ARG A N 1
ATOM 689 C CA . ARG A 1 95 ? -12.078 0.708 5.396 1.00 82.31 95 ARG A CA 1
ATOM 690 C C . ARG A 1 95 ? -12.250 1.245 3.971 1.00 82.31 95 ARG A C 1
ATOM 692 O O . ARG A 1 95 ? -13.260 0.943 3.344 1.00 82.31 95 ARG A O 1
ATOM 699 N N . GLN A 1 96 ? -11.255 1.961 3.442 1.00 80.38 96 GLN A N 1
ATOM 700 C CA . GLN A 1 96 ? -11.255 2.455 2.061 1.00 80.38 96 GLN A CA 1
ATOM 701 C C . GLN A 1 96 ? -11.271 1.313 1.033 1.00 80.38 96 GLN A C 1
ATOM 703 O O . GLN A 1 96 ? -12.081 1.338 0.110 1.00 80.38 96 GLN A O 1
ATOM 708 N N . VAL A 1 97 ? -10.408 0.305 1.199 1.00 81.00 97 VAL A N 1
ATOM 709 C CA . VAL A 1 97 ? -10.315 -0.862 0.300 1.00 81.00 97 VAL A CA 1
ATOM 710 C C . VAL A 1 97 ? -11.609 -1.677 0.313 1.00 81.00 97 VAL A C 1
ATOM 712 O O . VAL A 1 97 ? -12.045 -2.159 -0.728 1.00 81.00 97 VAL A O 1
ATOM 715 N N . LEU A 1 98 ? -12.254 -1.792 1.474 1.00 86.44 98 LEU A N 1
ATOM 716 C CA . LEU A 1 98 ? -13.526 -2.500 1.625 1.00 86.44 98 LEU A CA 1
ATOM 717 C C . LEU A 1 98 ? -14.753 -1.645 1.264 1.00 86.44 98 LEU A C 1
ATOM 719 O O . LEU A 1 98 ? -15.880 -2.114 1.413 1.00 86.44 98 LEU A O 1
ATOM 723 N N . GLY A 1 99 ? -14.569 -0.395 0.821 1.00 80.00 99 GLY A N 1
ATOM 724 C CA . GLY A 1 99 ? -15.675 0.517 0.506 1.00 80.00 99 GLY A CA 1
ATOM 725 C C . GLY A 1 99 ? -16.567 0.849 1.710 1.00 80.00 99 GLY A C 1
ATOM 726 O O . GLY A 1 99 ? -17.723 1.242 1.546 1.00 80.00 99 GLY A O 1
ATOM 727 N N . ALA A 1 100 ? -16.057 0.679 2.930 1.00 78.69 100 ALA A N 1
ATOM 728 C CA . ALA A 1 100 ? -16.797 0.933 4.153 1.00 78.69 100 ALA A CA 1
ATOM 729 C C . ALA A 1 100 ? -16.861 2.442 4.428 1.00 78.69 100 ALA A C 1
ATOM 731 O O . ALA A 1 100 ? -15.845 3.104 4.639 1.00 78.69 100 ALA A O 1
ATOM 732 N N . THR A 1 101 ? -18.076 2.990 4.472 1.00 72.25 101 THR A N 1
ATOM 733 C CA . THR A 1 101 ? -18.298 4.396 4.832 1.00 72.25 101 THR A CA 1
ATOM 734 C C . THR A 1 101 ? -18.373 4.525 6.353 1.00 72.25 101 THR A C 1
ATOM 736 O O . THR A 1 101 ? -19.215 3.893 6.990 1.00 72.25 101 THR A O 1
ATOM 739 N N . PHE A 1 102 ? -17.505 5.342 6.956 1.00 66.62 102 PHE A N 1
ATOM 740 C CA . PHE A 1 102 ? -17.570 5.620 8.393 1.00 66.62 102 PHE A CA 1
ATOM 741 C C . PHE A 1 102 ? -18.810 6.464 8.701 1.00 66.62 102 PHE A C 1
ATOM 743 O O . PHE A 1 102 ? -18.877 7.629 8.316 1.00 66.62 102 PHE A O 1
ATOM 750 N N . VAL A 1 103 ? -19.798 5.870 9.376 1.00 75.12 103 VAL A N 1
ATOM 751 C CA . VAL A 1 103 ? -21.036 6.567 9.744 1.00 75.12 103 VAL A CA 1
ATOM 752 C C . VAL A 1 103 ? -20.801 7.373 11.018 1.00 75.12 103 VAL A C 1
ATOM 754 O O . VAL A 1 103 ? -20.693 8.590 10.927 1.00 75.12 103 VAL A O 1
ATOM 757 N N . ARG A 1 104 ? -20.696 6.728 12.188 1.00 66.56 104 ARG A N 1
ATOM 758 C CA . ARG A 1 104 ? -20.325 7.294 13.504 1.00 66.56 104 ARG A CA 1
ATOM 759 C C . ARG A 1 104 ? -19.938 6.119 14.398 1.00 66.56 104 ARG A C 1
ATOM 761 O O . ARG A 1 104 ? -20.487 5.036 14.221 1.00 66.56 104 ARG A O 1
ATOM 768 N N . GLU A 1 105 ? -19.042 6.320 15.354 1.00 70.94 105 GLU A N 1
ATOM 769 C CA . GLU A 1 105 ? -18.781 5.304 16.376 1.00 70.94 105 GLU A CA 1
ATOM 770 C C . GLU A 1 105 ? -19.577 5.667 17.626 1.00 70.94 105 GLU A C 1
ATOM 772 O O . GLU A 1 105 ? -19.426 6.766 18.162 1.00 70.94 105 GLU A O 1
ATOM 777 N N . GLU A 1 106 ? -20.470 4.775 18.044 1.00 81.50 106 GLU A N 1
ATOM 778 C CA . GLU A 1 106 ? -21.289 4.976 19.234 1.00 81.50 106 GLU A CA 1
ATOM 779 C C . GLU A 1 106 ? -20.377 4.973 20.478 1.00 81.50 106 GLU A C 1
ATOM 781 O O . GLU A 1 106 ? -19.487 4.117 20.575 1.00 81.50 106 GLU A O 1
ATOM 786 N N . PRO A 1 107 ? -20.506 5.951 21.396 1.00 80.62 107 PRO A N 1
ATOM 787 C CA . PRO A 1 107 ? -19.728 5.963 22.629 1.00 80.62 107 PRO A CA 1
ATOM 788 C C . PRO A 1 107 ? -19.970 4.674 23.419 1.00 80.62 107 PRO A C 1
ATOM 790 O O . PRO A 1 107 ? -21.114 4.310 23.675 1.00 80.62 107 PRO A O 1
ATOM 793 N N . TYR A 1 108 ? -18.899 3.975 23.799 1.00 75.69 108 TYR A N 1
ATOM 794 C CA . TYR A 1 108 ? -19.019 2.759 24.600 1.00 75.69 108 TYR A CA 1
ATOM 795 C C . TYR A 1 108 ? -19.539 3.105 25.998 1.00 75.69 108 TYR A C 1
ATOM 797 O O . TYR A 1 108 ? -18.861 3.800 26.757 1.00 75.69 108 TYR A O 1
ATOM 805 N N . GLU A 1 109 ? -20.722 2.599 26.343 1.00 82.75 109 GLU A N 1
ATOM 806 C CA . GLU A 1 109 ? -21.271 2.711 27.689 1.00 82.75 109 GLU A CA 1
ATOM 807 C C . GLU A 1 109 ? -20.824 1.505 28.533 1.00 82.75 109 GLU A C 1
ATOM 809 O O . GLU A 1 109 ? -21.143 0.358 28.198 1.00 82.75 109 GLU A O 1
ATOM 814 N N . PRO A 1 110 ? -20.037 1.720 29.605 1.00 81.12 110 PRO A N 1
ATOM 815 C CA . PRO A 1 110 ? -19.560 0.626 30.434 1.00 81.12 110 PRO A CA 1
ATOM 816 C C . PRO A 1 110 ? -20.739 -0.058 31.148 1.00 81.12 110 PRO A C 1
ATOM 818 O O . PRO A 1 110 ? -21.629 0.630 31.649 1.00 81.12 110 PRO A O 1
ATOM 821 N N . PRO A 1 111 ? -20.740 -1.401 31.269 1.00 82.12 111 PRO A N 1
ATOM 822 C CA . PRO A 1 111 ? -21.796 -2.123 31.964 1.00 82.12 111 PRO A CA 1
ATOM 823 C C . PRO A 1 111 ? -21.938 -1.610 33.395 1.00 82.12 111 PRO A C 1
ATOM 825 O O . PRO A 1 111 ? -20.981 -1.663 34.176 1.00 82.12 111 PRO A O 1
ATOM 828 N N . THR A 1 112 ? -23.135 -1.143 33.750 1.00 79.06 112 THR A N 1
ATOM 829 C CA . THR A 1 112 ? -23.467 -0.774 35.124 1.00 79.06 112 THR A CA 1
ATOM 830 C C . THR A 1 112 ? -23.317 -2.013 35.995 1.00 79.06 112 THR A C 1
ATOM 832 O O . THR A 1 112 ? -24.154 -2.919 35.973 1.00 79.06 112 THR A O 1
ATOM 835 N N . ARG A 1 113 ? -22.224 -2.087 36.755 1.00 77.25 113 ARG A N 1
ATOM 836 C CA . ARG A 1 113 ? -22.129 -3.053 37.843 1.00 77.25 113 ARG A CA 1
ATOM 837 C C . ARG A 1 113 ? -23.092 -2.567 38.912 1.00 77.25 113 ARG A C 1
ATOM 839 O O . ARG A 1 113 ? -22.865 -1.514 39.496 1.00 77.25 113 ARG A O 1
ATOM 846 N N . PHE A 1 114 ? -24.184 -3.300 39.092 1.00 69.38 114 PHE A N 1
ATOM 847 C CA . PHE A 1 114 ? -25.092 -3.111 40.214 1.00 69.38 114 PHE A CA 1
ATOM 848 C C . PHE A 1 114 ? -24.258 -3.057 41.504 1.00 69.38 114 PHE A C 1
ATOM 850 O O . PHE A 1 114 ? -23.539 -4.010 41.811 1.00 69.38 114 PHE A O 1
ATOM 857 N N . SER A 1 115 ? -24.293 -1.907 42.175 1.00 53.25 115 SER A N 1
ATOM 858 C CA . SER A 1 115 ? -23.768 -1.684 43.525 1.00 53.25 115 SER A CA 1
ATOM 859 C C . SER A 1 115 ? -24.843 -1.981 44.554 1.00 53.25 115 SER A C 1
ATOM 861 O O . SER A 1 115 ? -25.964 -1.464 44.335 1.00 53.25 115 SER A O 1
#